Protein AF-A0A350G3H7-F1 (afdb_monomer_lite)

Radius of gyration: 17.61 Å; chains: 1; bounding box: 41×34×46 Å

pLDDT: mean 93.29, std 5.94, range [60.16, 98.81]

Foldseek 3Di:
DLVVLVCCVVPPLVVCLVVCVVVVNDDDSQVSNQQGDDPQSVVCVVVLQSLSCCLVQAFDCLLVVHWDQDPQQFIDSDPLCVVVDHGLDGCVVDPPVCSSPDPSSVVQVVCGRRNPRPSNRNDPPCSVVRVVVCVVPDDD

Structure (mmCIF, N/CA/C/O backbone):
data_AF-A0A350G3H7-F1
#
_entry.id   AF-A0A350G3H7-F1
#
loop_
_atom_site.group_PDB
_atom_site.id
_atom_site.type_symbol
_atom_site.label_atom_id
_atom_site.label_alt_id
_atom_site.label_comp_id
_atom_site.label_asym_id
_atom_site.label_entity_id
_atom_site.label_seq_id
_atom_site.pdbx_PDB_ins_code
_atom_site.Cartn_x
_atom_site.Cartn_y
_atom_site.Cartn_z
_atom_site.occupancy
_atom_site.B_iso_or_equiv
_atom_site.auth_seq_id
_atom_site.auth_comp_id
_atom_site.auth_asym_id
_atom_site.auth_atom_id
_atom_site.pdbx_PDB_model_num
ATOM 1 N N . SER A 1 1 ? 22.095 -7.580 -7.299 1.00 60.16 1 SER A N 1
ATOM 2 C CA . SER A 1 1 ? 23.166 -7.072 -8.192 1.00 60.16 1 SER A CA 1
ATOM 3 C C . SER A 1 1 ? 22.538 -6.196 -9.278 1.00 60.16 1 SER A C 1
ATOM 5 O O . SER A 1 1 ? 21.445 -6.563 -9.696 1.00 60.16 1 SER A O 1
ATOM 7 N N . PRO A 1 2 ? 23.154 -5.078 -9.731 1.00 63.34 2 PRO A N 1
ATOM 8 C CA . PRO A 1 2 ? 22.652 -4.274 -10.862 1.00 63.34 2 PRO A CA 1
ATOM 9 C C . PRO A 1 2 ? 22.346 -5.115 -12.101 1.00 63.34 2 PRO A C 1
ATOM 11 O O . PRO A 1 2 ? 21.322 -4.929 -12.749 1.00 63.34 2 PRO A O 1
ATOM 14 N N . TYR A 1 3 ? 23.212 -6.094 -12.350 1.00 75.88 3 TYR A N 1
ATOM 15 C CA . TYR A 1 3 ? 23.099 -7.018 -13.466 1.00 75.88 3 TYR A CA 1
ATOM 16 C C . TYR A 1 3 ? 21.805 -7.841 -13.422 1.00 75.88 3 TYR A C 1
ATOM 18 O O . TYR A 1 3 ? 21.166 -8.030 -14.444 1.00 75.88 3 TYR A O 1
ATOM 26 N N . ALA A 1 4 ? 21.362 -8.263 -12.232 1.00 84.50 4 ALA A N 1
ATOM 27 C CA . ALA A 1 4 ? 20.194 -9.133 -12.091 1.00 84.50 4 ALA A CA 1
ATOM 28 C C . ALA A 1 4 ? 18.873 -8.429 -12.450 1.00 84.50 4 ALA A C 1
ATOM 30 O O . ALA A 1 4 ? 18.056 -9.007 -13.157 1.00 84.50 4 ALA A O 1
ATOM 31 N N . CYS A 1 5 ? 18.668 -7.181 -12.005 1.00 86.75 5 CYS A N 1
ATOM 32 C CA . CYS A 1 5 ? 17.458 -6.421 -12.355 1.00 86.75 5 CYS A CA 1
ATOM 33 C C . CYS A 1 5 ? 17.429 -6.072 -13.850 1.00 86.75 5 CYS A C 1
ATOM 35 O O . CYS A 1 5 ? 16.386 -6.190 -14.483 1.00 86.75 5 CYS A O 1
ATOM 37 N N . SER A 1 6 ? 18.579 -5.693 -14.424 1.00 85.88 6 SER A N 1
ATOM 38 C CA . SER A 1 6 ? 18.681 -5.414 -15.862 1.00 85.88 6 SER A CA 1
ATOM 39 C C . SER A 1 6 ? 18.410 -6.662 -16.701 1.00 85.88 6 SER A C 1
ATOM 41 O O . SER A 1 6 ? 17.638 -6.596 -17.651 1.00 85.88 6 SER A O 1
ATOM 43 N N . LEU A 1 7 ? 19.003 -7.800 -16.328 1.00 91.38 7 LEU A N 1
ATOM 44 C CA . LEU A 1 7 ? 18.806 -9.077 -17.013 1.00 91.38 7 LEU A CA 1
ATOM 45 C C . LEU A 1 7 ? 17.337 -9.508 -16.962 1.00 91.38 7 LEU A C 1
ATOM 47 O O . LEU A 1 7 ? 16.770 -9.888 -17.980 1.00 91.38 7 LEU A O 1
ATOM 51 N N . PHE A 1 8 ? 16.697 -9.385 -15.795 1.00 94.31 8 PHE A N 1
ATOM 52 C CA . PHE A 1 8 ? 15.272 -9.670 -15.653 1.00 94.31 8 PHE A CA 1
ATOM 53 C C . PHE A 1 8 ? 14.427 -8.808 -16.600 1.00 94.31 8 PHE A C 1
ATOM 55 O O . PHE A 1 8 ? 13.613 -9.346 -17.349 1.00 94.31 8 PHE A O 1
ATOM 62 N N . ASN A 1 9 ? 14.648 -7.490 -16.609 1.00 94.25 9 ASN A N 1
ATOM 63 C CA . ASN A 1 9 ? 13.900 -6.564 -17.461 1.00 94.25 9 ASN A CA 1
ATOM 64 C C . ASN A 1 9 ? 14.110 -6.824 -18.961 1.00 94.25 9 ASN A C 1
ATOM 66 O O . ASN A 1 9 ? 13.207 -6.566 -19.750 1.00 94.25 9 ASN A O 1
ATOM 70 N N . GLN A 1 10 ? 15.285 -7.313 -19.359 1.00 93.81 10 GLN A N 1
ATOM 71 C CA . GLN A 1 10 ? 15.607 -7.592 -20.761 1.00 93.81 10 GLN A CA 1
ATOM 72 C C . GLN A 1 10 ? 15.088 -8.958 -21.222 1.00 93.81 10 GLN A C 1
ATOM 74 O O . GLN A 1 10 ? 14.573 -9.073 -22.330 1.00 93.81 10 GLN A O 1
ATOM 79 N N . GLU A 1 11 ? 15.210 -9.996 -20.392 1.00 95.88 11 GLU A N 1
ATOM 80 C CA . GLU A 1 11 ? 15.014 -11.380 -20.841 1.00 95.88 11 GLU A CA 1
ATOM 81 C C . GLU A 1 11 ? 13.745 -12.050 -20.314 1.00 95.88 11 GLU A C 1
ATOM 83 O O . GLU A 1 11 ? 13.249 -12.996 -20.938 1.00 95.88 11 GLU A O 1
ATOM 88 N N . ILE A 1 12 ? 13.249 -11.610 -19.155 1.00 96.62 12 ILE A N 1
ATOM 89 C CA . ILE A 1 12 ? 12.181 -12.288 -18.412 1.00 96.62 12 ILE A CA 1
ATOM 90 C C . ILE A 1 12 ? 10.891 -11.471 -18.440 1.00 96.62 12 ILE A C 1
ATOM 92 O O . ILE A 1 12 ? 9.855 -11.999 -18.842 1.00 96.62 12 ILE A O 1
ATOM 96 N N . ALA A 1 13 ? 10.954 -10.187 -18.079 1.00 96.94 13 ALA A N 1
ATOM 97 C CA . ALA A 1 13 ? 9.790 -9.305 -18.028 1.00 96.94 13 ALA A CA 1
ATOM 98 C C . ALA A 1 13 ? 8.991 -9.268 -19.348 1.00 96.94 13 ALA A C 1
ATOM 100 O O . ALA A 1 13 ? 7.773 -9.420 -19.281 1.00 96.94 13 ALA A O 1
ATOM 101 N N . PRO A 1 14 ? 9.609 -9.191 -20.550 1.00 97.69 14 PRO A N 1
ATOM 102 C CA . PRO A 1 14 ? 8.849 -9.180 -21.802 1.00 97.69 14 PRO A CA 1
ATOM 103 C C . PRO A 1 14 ? 8.076 -10.482 -22.052 1.00 97.69 14 PRO A C 1
ATOM 105 O O . PRO A 1 14 ? 6.943 -10.446 -22.521 1.00 97.69 14 PRO A O 1
ATOM 108 N N . LYS A 1 15 ? 8.655 -11.633 -21.681 1.00 97.88 15 LYS A N 1
ATOM 109 C CA . LYS A 1 15 ? 8.006 -12.949 -21.824 1.00 97.88 15 LYS A CA 1
ATOM 110 C C . LYS A 1 15 ? 6.841 -13.105 -20.848 1.00 97.88 15 LYS A C 1
ATOM 112 O O . LYS A 1 15 ? 5.809 -13.672 -21.203 1.00 97.88 15 LYS A O 1
ATOM 117 N N . ILE A 1 16 ? 7.007 -12.604 -19.618 1.00 97.81 16 ILE A N 1
ATOM 118 C CA . ILE A 1 16 ? 5.923 -12.544 -18.631 1.00 97.81 16 ILE A CA 1
ATOM 119 C C . ILE A 1 16 ? 4.808 -11.643 -19.156 1.00 97.81 16 ILE A C 1
ATOM 121 O O . ILE A 1 16 ? 3.664 -12.083 -19.172 1.00 97.81 16 ILE A O 1
ATOM 125 N N . ALA A 1 17 ? 5.138 -10.436 -19.624 1.00 97.75 17 ALA A N 1
ATOM 126 C CA . ALA A 1 17 ? 4.167 -9.483 -20.151 1.00 97.75 17 ALA A CA 1
ATOM 127 C C . ALA A 1 17 ? 3.351 -1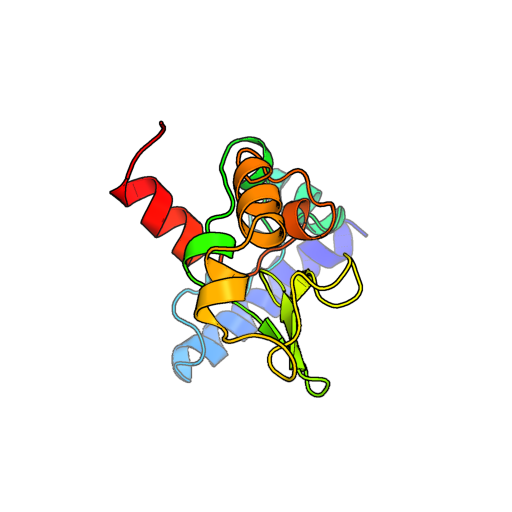0.089 -21.297 1.00 97.75 17 ALA A C 1
ATOM 129 O O . ALA A 1 17 ? 2.126 -10.124 -21.220 1.00 97.75 17 ALA A O 1
ATOM 130 N N . GLU A 1 18 ? 4.018 -10.645 -22.313 1.00 98.06 18 GLU A N 1
ATOM 131 C CA . GLU A 1 18 ? 3.368 -11.288 -23.458 1.00 98.06 18 GLU A CA 1
ATOM 132 C C . GLU A 1 18 ? 2.382 -12.374 -23.009 1.00 98.06 18 GLU A C 1
ATOM 134 O O . GLU A 1 18 ? 1.203 -12.354 -23.374 1.00 98.06 18 GLU A O 1
ATOM 139 N N . ARG A 1 19 ? 2.843 -13.319 -22.178 1.00 98.19 19 ARG A N 1
ATOM 140 C CA . ARG A 1 19 ? 2.014 -14.454 -21.769 1.00 98.19 19 ARG A CA 1
ATOM 141 C C . ARG A 1 19 ? 0.884 -14.040 -20.831 1.00 98.19 19 ARG A C 1
ATOM 143 O O . ARG A 1 19 ? -0.219 -14.565 -20.959 1.00 98.19 19 ARG A O 1
ATOM 150 N N . ALA A 1 20 ? 1.149 -13.141 -19.889 1.00 97.75 20 ALA A N 1
ATOM 151 C CA . ALA A 1 20 ? 0.168 -12.695 -18.911 1.00 97.75 20 ALA A CA 1
ATOM 152 C C . ALA A 1 20 ? -0.920 -11.827 -19.555 1.00 97.75 20 ALA A C 1
ATOM 154 O O . ALA A 1 20 ? -2.092 -12.033 -19.249 1.00 97.75 20 ALA A O 1
ATOM 155 N N . LEU A 1 21 ? -0.568 -10.944 -20.497 1.00 97.62 21 LEU A N 1
ATOM 156 C CA . LEU A 1 21 ? -1.541 -10.173 -21.279 1.00 97.62 21 LEU A CA 1
ATOM 157 C C . LEU A 1 21 ? -2.413 -11.089 -22.141 1.00 97.62 21 LEU A C 1
ATOM 159 O O . LEU A 1 21 ? -3.635 -10.968 -22.119 1.00 97.62 21 LEU A O 1
ATOM 163 N N . ALA A 1 22 ? -1.812 -12.062 -22.835 1.00 97.94 22 ALA A N 1
ATOM 164 C CA . ALA A 1 22 ? -2.559 -13.028 -23.644 1.00 97.94 22 ALA A CA 1
ATOM 165 C C . ALA A 1 22 ? -3.551 -13.872 -22.820 1.00 97.94 22 ALA A C 1
ATOM 167 O O . ALA A 1 22 ? -4.554 -14.345 -23.351 1.00 97.94 22 ALA A O 1
ATOM 168 N N . LEU A 1 23 ? -3.270 -14.070 -21.529 1.00 97.88 23 LEU A N 1
ATOM 169 C CA . LEU A 1 23 ? -4.133 -14.785 -20.587 1.00 97.88 23 LEU A CA 1
ATOM 170 C C . LEU A 1 23 ? -5.068 -13.861 -19.784 1.00 97.88 23 LEU A C 1
ATOM 172 O O . LEU A 1 23 ? -5.856 -14.368 -18.989 1.00 97.88 23 LEU A O 1
ATOM 176 N N . GLY A 1 24 ? -4.982 -12.537 -19.950 1.00 96.62 24 GLY A N 1
ATOM 177 C CA . GLY A 1 24 ? -5.759 -11.567 -19.169 1.00 96.62 24 GLY A CA 1
ATOM 178 C C . GLY A 1 24 ? -5.415 -11.541 -17.673 1.00 96.62 24 GLY A C 1
ATOM 179 O O . GLY A 1 24 ? -6.277 -11.238 -16.854 1.00 96.62 24 GLY A O 1
ATOM 180 N N . LEU A 1 25 ? -4.182 -11.900 -17.302 1.00 96.12 25 LEU A N 1
ATOM 181 C CA . LEU A 1 25 ? -3.716 -11.942 -15.907 1.00 96.12 25 LEU A CA 1
ATOM 182 C C . LEU A 1 25 ? -3.202 -10.591 -15.394 1.00 96.12 25 LEU A C 1
ATOM 184 O O . LEU A 1 25 ? -3.120 -10.398 -14.184 1.00 96.12 25 LEU A O 1
ATOM 188 N N . ILE A 1 26 ? -2.837 -9.686 -16.300 1.00 94.19 26 ILE A N 1
ATOM 189 C CA . ILE A 1 26 ? -2.367 -8.329 -16.001 1.00 94.19 26 ILE A CA 1
ATOM 190 C C . ILE A 1 26 ? -3.066 -7.329 -16.918 1.00 94.19 26 ILE A C 1
ATOM 192 O O . ILE A 1 26 ? -3.576 -7.709 -17.975 1.00 94.19 26 ILE A O 1
ATOM 196 N N . VAL A 1 27 ? -3.099 -6.063 -16.504 1.00 89.19 27 VAL A N 1
ATOM 197 C CA . VAL A 1 27 ? -3.786 -4.993 -17.247 1.00 89.19 27 VAL A CA 1
ATOM 198 C C . VAL A 1 27 ? -2.799 -4.222 -18.119 1.00 89.19 27 VAL A C 1
ATOM 200 O O . VAL A 1 27 ? -3.155 -3.791 -19.215 1.00 89.19 27 VAL A O 1
ATOM 203 N N . SER A 1 28 ? -1.560 -4.077 -17.651 1.00 91.44 28 SER A N 1
ATOM 204 C CA . SER A 1 28 ? -0.488 -3.367 -18.343 1.00 91.44 28 SER A CA 1
ATOM 205 C C . SER A 1 28 ? 0.754 -4.245 -18.437 1.00 91.44 28 SER A C 1
ATOM 207 O O . SER A 1 28 ? 1.018 -5.055 -17.552 1.00 91.44 28 SER A O 1
ATOM 209 N N . ASP A 1 29 ? 1.563 -4.070 -19.484 1.00 93.94 29 ASP A N 1
ATOM 210 C CA . ASP A 1 29 ? 2.867 -4.731 -19.556 1.00 93.94 29 ASP A CA 1
ATOM 211 C C . ASP A 1 29 ? 3.805 -4.264 -18.431 1.00 93.94 29 ASP A C 1
ATOM 213 O O . ASP A 1 29 ? 4.680 -5.025 -18.026 1.00 93.94 29 ASP A O 1
ATOM 217 N N . GLU A 1 30 ? 3.599 -3.059 -17.889 1.00 90.19 30 GLU A N 1
ATOM 218 C CA . GLU A 1 30 ? 4.315 -2.513 -16.730 1.00 90.19 30 GLU A CA 1
ATOM 219 C C . GLU A 1 30 ? 4.229 -3.413 -15.489 1.00 90.19 30 GLU A C 1
ATOM 221 O O . GLU A 1 30 ? 5.209 -3.500 -14.746 1.00 90.19 30 GLU A O 1
ATOM 226 N N . ASP A 1 31 ? 3.136 -4.166 -15.320 1.00 90.31 31 ASP A N 1
ATOM 227 C CA . ASP A 1 31 ? 2.940 -5.110 -14.208 1.00 90.31 31 ASP A CA 1
ATOM 228 C C . ASP A 1 31 ? 4.000 -6.232 -14.208 1.00 90.31 31 ASP A C 1
ATOM 230 O O . ASP A 1 31 ? 4.298 -6.836 -13.176 1.00 90.31 31 ASP A O 1
ATOM 234 N N . ALA A 1 32 ? 4.620 -6.502 -15.363 1.00 95.06 32 ALA A N 1
ATOM 235 C CA . ALA A 1 32 ? 5.708 -7.466 -15.499 1.00 95.06 32 ALA A CA 1
ATOM 236 C C . ALA A 1 32 ? 7.101 -6.883 -15.183 1.00 95.06 32 ALA A C 1
ATOM 238 O O . ALA A 1 32 ? 8.083 -7.630 -15.186 1.00 95.06 32 ALA A O 1
ATOM 239 N N . PHE A 1 33 ? 7.217 -5.576 -14.911 1.00 94.06 33 PHE A N 1
ATOM 240 C CA . PHE A 1 33 ? 8.478 -4.865 -14.656 1.00 94.06 33 PHE A CA 1
ATOM 241 C C . PHE A 1 33 ? 8.545 -4.348 -13.206 1.00 94.06 33 PHE A C 1
ATOM 243 O O . PHE A 1 33 ? 8.560 -3.137 -12.975 1.00 94.06 33 PHE A O 1
ATOM 250 N N . PRO A 1 34 ? 8.683 -5.234 -12.201 1.00 90.00 34 PRO A N 1
ATOM 251 C CA . PRO A 1 34 ? 8.658 -4.855 -10.784 1.00 90.00 34 PRO A CA 1
ATOM 252 C C . PRO A 1 34 ? 9.818 -3.936 -10.369 1.00 90.00 34 PRO A C 1
ATOM 254 O O . PRO A 1 34 ? 9.776 -3.307 -9.317 1.00 90.00 34 PRO A O 1
ATOM 257 N N . PHE A 1 35 ? 10.879 -3.836 -11.175 1.00 91.75 35 PHE A N 1
ATOM 258 C CA . PHE A 1 35 ? 12.018 -2.946 -10.924 1.00 91.75 35 PHE A CA 1
ATOM 259 C C . PHE A 1 35 ? 11.895 -1.587 -11.635 1.00 91.75 35 PHE A C 1
ATOM 261 O O . PHE A 1 35 ? 12.844 -0.805 -11.602 1.00 91.75 35 PHE A O 1
ATOM 268 N N . GLY A 1 36 ? 10.765 -1.320 -12.298 1.00 90.38 36 GLY A N 1
ATOM 269 C CA . GLY A 1 36 ? 10.605 -0.232 -13.261 1.00 90.38 36 GLY A CA 1
ATOM 270 C C . GLY A 1 36 ? 11.511 -0.393 -14.484 1.00 90.38 36 GLY A C 1
ATOM 271 O O . GLY A 1 36 ? 12.143 -1.435 -14.672 1.00 90.38 36 GLY A O 1
ATOM 272 N N . ARG A 1 37 ? 11.564 0.626 -15.347 1.00 90.31 37 ARG A N 1
ATOM 273 C CA . ARG A 1 37 ? 12.244 0.551 -16.657 1.00 90.31 37 ARG A CA 1
ATOM 274 C C . ARG A 1 37 ? 13.434 1.492 -16.769 1.00 90.31 37 ARG A C 1
ATOM 276 O O . ARG A 1 37 ? 14.418 1.164 -17.428 1.00 90.31 37 ARG A O 1
ATOM 283 N N . SER A 1 38 ? 13.365 2.647 -16.120 1.00 91.50 38 SER A N 1
ATOM 284 C CA . SER A 1 38 ? 14.453 3.620 -16.097 1.00 91.50 38 SER A CA 1
ATOM 285 C C . SER A 1 38 ? 15.572 3.198 -15.145 1.00 91.50 38 SER A C 1
ATOM 287 O O . SER A 1 38 ? 15.364 2.485 -14.162 1.00 91.50 38 SER A O 1
ATOM 289 N N . GLU A 1 39 ? 16.780 3.709 -15.380 1.00 91.00 39 GLU A N 1
ATOM 290 C CA . GLU A 1 39 ? 17.920 3.451 -14.498 1.00 91.00 39 GLU A CA 1
ATOM 291 C C . GLU A 1 39 ? 17.641 3.905 -13.051 1.00 91.00 39 GLU A C 1
ATOM 293 O O . GLU A 1 39 ? 18.018 3.234 -12.089 1.00 91.00 39 GLU A O 1
ATOM 298 N N . SER A 1 40 ? 16.933 5.028 -12.883 1.00 92.00 40 SER A N 1
ATOM 299 C CA . SER A 1 40 ? 16.496 5.529 -11.577 1.00 92.00 40 SER A CA 1
ATOM 300 C C . SER A 1 40 ? 15.552 4.577 -10.858 1.00 92.00 40 SER A C 1
ATOM 302 O O . SER A 1 40 ? 15.727 4.347 -9.661 1.00 92.00 40 SER A O 1
ATOM 304 N N . GLU A 1 41 ? 14.584 4.005 -11.568 1.00 92.00 41 GLU A N 1
ATOM 305 C CA . GLU A 1 41 ? 13.634 3.059 -10.987 1.00 92.00 41 GLU A CA 1
ATOM 306 C C . GLU A 1 41 ? 14.328 1.753 -10.625 1.00 92.00 41 GLU A C 1
ATOM 308 O O . GLU A 1 41 ? 14.168 1.275 -9.507 1.00 92.00 41 GLU A O 1
ATOM 313 N N . ILE A 1 42 ? 15.217 1.255 -11.490 1.00 91.81 42 ILE A N 1
ATOM 314 C CA . ILE A 1 42 ? 16.015 0.059 -11.209 1.00 91.81 42 ILE A CA 1
ATOM 315 C C . ILE A 1 42 ? 16.869 0.266 -9.950 1.00 91.81 42 ILE A C 1
ATOM 317 O O . ILE A 1 42 ? 16.988 -0.640 -9.119 1.00 91.81 42 ILE A O 1
ATOM 321 N N . ARG A 1 43 ? 17.445 1.461 -9.747 1.00 91.75 43 ARG A N 1
ATOM 322 C CA . ARG A 1 43 ? 18.162 1.793 -8.501 1.00 91.75 43 ARG A CA 1
ATOM 323 C C . ARG A 1 43 ? 17.242 1.751 -7.275 1.00 91.75 43 ARG A C 1
ATOM 325 O O . ARG A 1 43 ? 17.667 1.252 -6.233 1.00 91.75 43 ARG A O 1
ATOM 332 N N . LEU A 1 44 ? 16.005 2.235 -7.387 1.00 91.06 44 LEU A N 1
ATOM 333 C CA . LEU A 1 44 ? 15.011 2.200 -6.307 1.00 91.06 44 LEU A CA 1
ATOM 334 C C . LEU A 1 44 ? 14.520 0.774 -6.021 1.00 91.06 44 LEU A C 1
ATOM 336 O O . LEU A 1 44 ? 14.544 0.350 -4.864 1.00 91.06 44 LEU A O 1
ATOM 340 N N . GLY A 1 45 ? 14.174 0.003 -7.053 1.00 89.50 45 GLY A N 1
ATOM 341 C CA . GLY A 1 45 ? 13.786 -1.403 -6.942 1.00 89.50 45 GLY A CA 1
ATOM 342 C C . GLY A 1 45 ? 14.872 -2.239 -6.264 1.00 89.50 45 GLY A C 1
ATOM 343 O O . GLY A 1 45 ? 14.598 -2.986 -5.328 1.00 89.50 45 GLY A O 1
ATOM 344 N N . ARG A 1 46 ? 16.148 -2.015 -6.608 1.00 88.12 46 ARG A N 1
ATOM 345 C CA . ARG A 1 46 ? 17.292 -2.645 -5.920 1.00 88.12 46 ARG A CA 1
ATOM 346 C C . ARG A 1 46 ? 17.399 -2.314 -4.434 1.00 88.12 46 ARG A C 1
ATOM 348 O O . ARG A 1 46 ? 17.946 -3.114 -3.680 1.00 88.12 46 ARG A O 1
ATOM 355 N N . ALA A 1 47 ? 16.932 -1.140 -4.024 1.00 89.12 47 ALA A N 1
ATOM 356 C CA . ALA A 1 47 ? 16.883 -0.731 -2.624 1.00 89.12 47 ALA A CA 1
ATOM 357 C C . ALA A 1 47 ? 15.613 -1.234 -1.903 1.00 89.12 47 ALA A C 1
ATOM 359 O O . ALA A 1 47 ? 15.380 -0.871 -0.747 1.00 89.12 47 ALA A O 1
ATOM 360 N N . GLY A 1 48 ? 14.778 -2.041 -2.572 1.00 87.25 48 GLY A N 1
ATOM 361 C CA . GLY A 1 48 ? 13.485 -2.497 -2.065 1.00 87.25 48 GLY A CA 1
ATOM 362 C C . GLY A 1 48 ? 12.447 -1.377 -1.980 1.00 87.25 48 GLY A C 1
ATOM 363 O O . GLY A 1 48 ? 11.554 -1.435 -1.139 1.00 87.25 48 GLY A O 1
ATOM 364 N N . LYS A 1 49 ? 12.595 -0.318 -2.786 1.00 89.75 49 LYS A N 1
ATOM 365 C CA . LYS A 1 49 ? 11.636 0.789 -2.902 1.00 89.75 49 LYS A CA 1
ATOM 366 C C . LYS A 1 49 ? 10.780 0.599 -4.156 1.00 89.75 49 LYS A C 1
ATOM 368 O O . LYS A 1 49 ? 10.891 1.370 -5.105 1.00 89.75 49 LYS A O 1
ATOM 373 N N . TYR A 1 50 ? 9.931 -0.424 -4.146 1.00 89.31 50 TYR A N 1
ATOM 374 C CA . TYR A 1 50 ? 9.093 -0.800 -5.293 1.00 89.31 50 TYR A CA 1
ATOM 375 C C . TYR A 1 50 ? 7.957 0.192 -5.593 1.00 89.31 50 TYR A C 1
ATOM 377 O O . TYR A 1 50 ? 7.461 0.242 -6.706 1.00 89.31 50 TYR A O 1
ATOM 385 N N . ALA A 1 51 ? 7.653 1.104 -4.664 1.00 91.12 51 ALA A N 1
ATOM 386 C CA . ALA A 1 51 ? 6.847 2.300 -4.932 1.00 91.12 51 ALA A CA 1
ATOM 387 C C . ALA A 1 51 ? 7.522 3.334 -5.855 1.00 91.12 51 ALA A C 1
ATOM 389 O O . ALA A 1 51 ? 6.959 4.403 -6.082 1.00 91.12 51 ALA A O 1
ATOM 390 N N . LEU A 1 52 ? 8.772 3.099 -6.273 1.00 91.75 52 LEU A N 1
ATOM 391 C CA . LEU A 1 52 ? 9.548 3.966 -7.167 1.00 91.75 52 LEU A CA 1
ATOM 392 C C . LEU A 1 52 ? 9.571 5.446 -6.725 1.00 91.75 52 LEU A C 1
ATOM 394 O O . LEU A 1 52 ? 9.552 6.368 -7.533 1.00 91.75 52 LEU A O 1
ATOM 398 N N . GLY A 1 53 ? 9.629 5.679 -5.407 1.00 90.25 53 GLY A N 1
ATOM 399 C CA . GLY A 1 53 ? 9.689 7.020 -4.810 1.00 90.25 53 GLY A CA 1
ATOM 400 C C . GLY A 1 53 ? 8.336 7.728 -4.671 1.00 90.25 53 GLY A C 1
ATOM 401 O O . GLY A 1 53 ? 8.295 8.865 -4.206 1.00 90.25 53 GLY A O 1
ATOM 402 N N . TYR A 1 54 ? 7.220 7.073 -5.013 1.00 92.12 54 TYR A N 1
ATOM 403 C CA . TYR A 1 54 ? 5.872 7.645 -4.908 1.00 92.12 54 TYR A CA 1
ATOM 404 C C . TYR A 1 54 ? 5.599 8.238 -3.515 1.00 92.12 54 TYR A C 1
ATOM 406 O O . TYR A 1 54 ? 5.218 9.404 -3.387 1.00 92.12 54 TYR A O 1
ATOM 414 N N . TYR A 1 55 ? 5.891 7.465 -2.470 1.00 92.31 55 TYR A N 1
ATOM 415 C CA . TYR A 1 55 ? 5.638 7.835 -1.078 1.00 92.31 55 TYR A CA 1
ATOM 416 C C . TYR A 1 55 ? 6.639 8.832 -0.472 1.00 92.31 55 TYR A C 1
ATOM 418 O O . TYR A 1 55 ? 6.465 9.233 0.676 1.00 92.31 55 TYR A O 1
ATOM 426 N N . ASP A 1 56 ? 7.661 9.272 -1.215 1.00 90.06 56 ASP A N 1
ATOM 427 C CA . ASP A 1 56 ? 8.564 10.333 -0.744 1.00 90.06 56 ASP A CA 1
ATOM 428 C C . ASP A 1 56 ? 7.869 11.710 -0.769 1.00 90.06 56 ASP A C 1
ATOM 430 O O . ASP A 1 56 ? 8.280 12.629 -0.062 1.00 90.06 56 ASP A O 1
ATOM 434 N N . LYS A 1 57 ? 6.812 11.862 -1.581 1.00 88.50 57 LYS A N 1
ATOM 435 C CA . LYS A 1 57 ? 6.091 13.134 -1.774 1.00 88.50 57 LYS A CA 1
ATOM 436 C C . LYS A 1 57 ? 4.572 13.022 -1.674 1.00 88.50 57 LYS A C 1
ATOM 438 O O . LYS A 1 57 ? 3.903 14.050 -1.673 1.00 88.50 57 LYS A O 1
ATOM 443 N N . ARG A 1 58 ? 4.023 11.806 -1.642 1.00 92.44 58 ARG A N 1
ATOM 444 C CA . ARG A 1 58 ? 2.578 11.559 -1.713 1.00 92.44 58 ARG A CA 1
ATOM 445 C C . ARG A 1 58 ? 2.106 10.672 -0.568 1.00 92.44 58 ARG A C 1
ATOM 447 O O . ARG A 1 58 ? 2.891 9.862 -0.059 1.00 92.44 58 ARG A O 1
ATOM 454 N N . PRO A 1 59 ? 0.839 10.809 -0.155 1.00 93.00 59 PRO A N 1
ATOM 455 C CA . PRO A 1 59 ? 0.303 10.016 0.928 1.00 93.00 59 PRO A CA 1
ATOM 456 C C . PRO A 1 59 ? -0.011 8.572 0.524 1.00 93.00 59 PRO A C 1
ATOM 458 O O . PRO A 1 59 ? -0.130 8.240 -0.655 1.00 93.00 59 PRO A O 1
ATOM 461 N N . CYS A 1 60 ? -0.178 7.717 1.534 1.00 94.56 60 CYS A N 1
ATOM 462 C CA . CYS A 1 60 ? -0.823 6.414 1.377 1.00 94.56 60 CYS A CA 1
ATOM 463 C C . CYS A 1 60 ? -2.260 6.483 1.905 1.00 94.56 60 CYS A C 1
ATOM 465 O O . CYS A 1 60 ? -2.473 6.680 3.097 1.00 94.56 60 CYS A O 1
ATOM 467 N N . TYR A 1 61 ? -3.238 6.270 1.034 1.00 95.12 61 TYR A N 1
ATOM 468 C CA . TYR A 1 61 ? -4.671 6.287 1.313 1.00 95.12 61 TYR A CA 1
ATOM 469 C C . TYR A 1 61 ? -5.232 4.948 1.800 1.00 95.12 61 TYR A C 1
ATOM 471 O O . TYR A 1 61 ? -6.410 4.886 2.154 1.00 95.12 61 TYR A O 1
ATOM 479 N N . ALA A 1 62 ? -4.422 3.884 1.873 1.00 95.31 62 ALA A N 1
ATOM 480 C CA . ALA A 1 62 ? -4.882 2.575 2.344 1.00 95.31 62 ALA A CA 1
ATOM 481 C C . ALA A 1 62 ? -5.627 2.643 3.698 1.00 95.31 62 ALA A C 1
ATOM 483 O O . ALA A 1 62 ? -6.686 2.031 3.801 1.00 95.31 62 ALA A O 1
ATOM 484 N N . PRO A 1 63 ? -5.219 3.464 4.692 1.00 95.88 63 PRO A N 1
ATOM 485 C CA . PRO A 1 63 ? -5.975 3.609 5.944 1.00 95.88 63 PRO A CA 1
ATOM 486 C C . PRO A 1 63 ? -7.387 4.224 5.827 1.00 95.88 63 PRO A C 1
ATOM 488 O O . PRO A 1 63 ? -8.092 4.343 6.832 1.00 95.88 63 PRO A O 1
ATOM 491 N N . TRP A 1 64 ? -7.815 4.671 4.650 1.00 95.94 64 TRP A N 1
ATOM 492 C CA . TRP A 1 64 ? -9.176 5.162 4.404 1.00 95.94 64 TRP A CA 1
ATOM 493 C C . TRP A 1 64 ? -9.996 4.234 3.514 1.00 95.94 64 TRP A C 1
ATOM 495 O O . TRP A 1 64 ? -11.218 4.325 3.525 1.00 95.94 64 TRP A O 1
ATOM 505 N N . THR A 1 65 ? -9.349 3.339 2.772 1.00 95.38 65 THR A N 1
ATOM 506 C CA . THR A 1 65 ? -10.008 2.491 1.769 1.00 95.38 65 THR A CA 1
ATOM 507 C C . THR A 1 65 ? -9.899 1.002 2.073 1.00 95.38 65 THR A C 1
ATOM 509 O O . THR A 1 65 ? -10.667 0.216 1.530 1.00 95.38 65 THR A O 1
ATOM 512 N N . HIS A 1 66 ? -8.983 0.608 2.959 1.00 95.56 66 HIS A N 1
ATOM 513 C CA . HIS A 1 66 ? -8.698 -0.780 3.295 1.00 95.56 66 HIS A CA 1
ATOM 514 C C . HIS A 1 66 ? -8.537 -0.966 4.808 1.00 95.56 66 HIS A C 1
ATOM 516 O O . HIS A 1 66 ? -8.191 -0.047 5.556 1.00 95.56 66 HIS A O 1
ATOM 522 N N . SER A 1 67 ? -8.783 -2.195 5.255 1.00 97.50 67 SER A N 1
ATOM 523 C CA . SER A 1 67 ? -8.460 -2.672 6.596 1.00 97.50 67 SER A CA 1
ATOM 524 C C . SER A 1 67 ? -8.137 -4.156 6.523 1.00 97.50 67 SER A C 1
ATOM 526 O O . SER A 1 67 ? -8.731 -4.880 5.724 1.00 97.50 67 SER A O 1
ATOM 528 N N . LEU A 1 68 ? -7.210 -4.615 7.357 1.00 98.00 68 LEU A N 1
ATOM 529 C CA . LEU A 1 68 ? -6.967 -6.039 7.550 1.00 98.00 68 LEU A CA 1
ATOM 530 C C . LEU A 1 68 ? -7.536 -6.452 8.905 1.00 98.00 68 LEU A C 1
ATOM 532 O O . LEU A 1 68 ? -7.193 -5.851 9.921 1.00 98.00 68 LEU A O 1
ATOM 536 N N . ILE A 1 69 ? -8.318 -7.527 8.912 1.00 98.50 69 ILE A N 1
ATOM 537 C CA . ILE A 1 69 ? -8.713 -8.251 10.120 1.00 98.50 69 ILE A CA 1
ATOM 538 C C . ILE A 1 69 ? -8.024 -9.615 10.063 1.00 98.50 69 ILE A C 1
ATOM 540 O O . ILE A 1 69 ? -8.235 -10.367 9.112 1.00 98.50 69 ILE A O 1
ATOM 544 N N . ASP A 1 70 ? -7.156 -9.915 11.028 1.00 98.31 70 ASP A N 1
ATOM 545 C CA . ASP A 1 70 ? -6.465 -11.208 11.078 1.00 98.31 70 ASP A CA 1
ATOM 546 C C . ASP A 1 70 ? -7.341 -12.320 11.692 1.00 98.31 70 ASP A C 1
ATOM 548 O O . ASP A 1 70 ? -8.444 -12.086 12.191 1.00 98.31 70 ASP A O 1
ATOM 552 N N . PHE A 1 71 ? -6.838 -13.557 11.689 1.00 97.44 71 PHE A N 1
ATOM 553 C CA . PHE A 1 71 ? -7.552 -14.726 12.223 1.00 97.44 71 PHE A CA 1
ATOM 554 C C . PHE A 1 71 ? -7.798 -14.677 13.747 1.00 97.44 71 PHE A C 1
ATOM 556 O O . PHE A 1 71 ? -8.637 -15.415 14.267 1.00 97.44 71 PHE A O 1
ATOM 563 N N . ASN A 1 72 ? -7.099 -13.804 14.477 1.00 98.19 72 ASN A N 1
ATOM 564 C CA . ASN A 1 72 ? -7.320 -13.5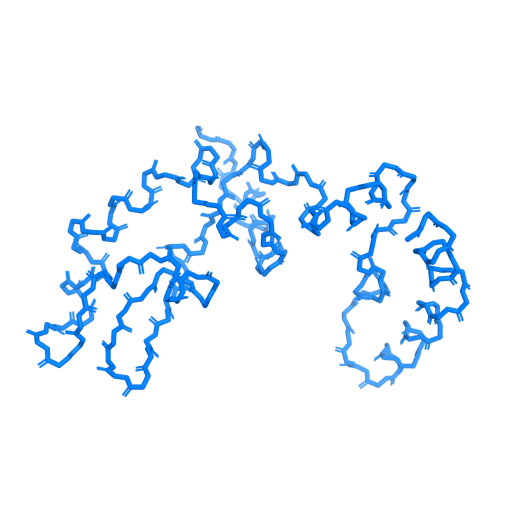50 15.901 1.00 98.19 72 ASN A CA 1
ATOM 565 C C . ASN A 1 72 ? -8.327 -12.413 16.146 1.00 98.19 72 ASN A C 1
ATOM 567 O O . ASN A 1 72 ? -8.622 -12.093 17.301 1.00 98.19 72 ASN A O 1
ATOM 571 N N . GLY A 1 73 ? -8.858 -11.806 15.083 1.00 98.56 73 GLY A N 1
ATOM 572 C CA . GLY A 1 73 ? -9.748 -10.653 15.143 1.00 98.56 73 GLY A CA 1
ATOM 573 C C . GLY A 1 73 ? -9.024 -9.317 15.325 1.00 98.56 73 GLY A C 1
ATOM 574 O O . GLY A 1 73 ? -9.692 -8.307 15.535 1.00 98.56 73 GLY A O 1
ATOM 575 N N . ASN A 1 74 ? -7.689 -9.271 15.262 1.00 98.81 74 ASN A N 1
ATOM 576 C CA . ASN A 1 74 ? -6.944 -8.017 15.366 1.00 98.81 74 ASN A CA 1
ATOM 577 C C . ASN A 1 74 ? -7.105 -7.194 14.089 1.00 98.81 74 ASN A C 1
ATOM 579 O O . ASN A 1 74 ? -7.015 -7.728 12.982 1.00 98.81 74 ASN A O 1
ATOM 583 N N . VAL A 1 75 ? -7.284 -5.884 14.249 1.00 98.69 75 VAL A N 1
ATOM 584 C CA . VAL A 1 75 ? -7.492 -4.951 13.138 1.00 98.69 75 VAL A CA 1
ATOM 585 C C . VAL A 1 75 ? -6.236 -4.126 12.874 1.00 98.69 75 VAL A C 1
ATOM 587 O O . VAL A 1 75 ? -5.631 -3.578 13.797 1.00 98.69 75 VAL A O 1
ATOM 590 N N . TYR A 1 76 ? -5.879 -3.984 11.600 1.00 98.31 76 TYR A N 1
ATOM 591 C CA . TYR A 1 76 ? -4.745 -3.206 11.106 1.00 98.31 76 TYR A CA 1
ATOM 592 C C . TYR A 1 76 ? -5.161 -2.323 9.923 1.00 98.31 76 TYR A C 1
ATOM 594 O O . TYR A 1 76 ? -6.120 -2.631 9.218 1.00 98.31 76 TYR A O 1
ATOM 602 N N . VAL A 1 77 ? -4.412 -1.247 9.647 1.00 96.31 77 VAL A N 1
ATOM 603 C CA . VAL A 1 77 ? -4.748 -0.340 8.529 1.00 96.31 77 VAL A CA 1
ATOM 604 C C . VAL A 1 77 ? -4.529 -0.948 7.142 1.00 96.31 77 VAL A C 1
ATOM 606 O O . VAL A 1 77 ? -5.050 -0.440 6.158 1.00 96.31 77 VAL A O 1
ATOM 609 N N . CYS A 1 78 ? -3.696 -1.981 7.048 1.00 95.31 78 CYS A N 1
ATOM 610 C CA . CYS A 1 78 ? -3.278 -2.613 5.800 1.00 95.31 78 CYS A CA 1
ATOM 611 C C . CYS A 1 78 ? -2.607 -3.958 6.118 1.00 95.31 78 CYS A C 1
ATOM 613 O O . CYS A 1 78 ? -2.021 -4.111 7.199 1.00 95.31 78 CYS A O 1
ATOM 615 N N . CYS A 1 79 ? -2.628 -4.903 5.172 1.00 93.25 79 CYS A N 1
ATOM 616 C CA . CYS A 1 79 ? -1.914 -6.182 5.264 1.00 93.25 79 CYS A CA 1
ATOM 617 C C . CYS A 1 79 ? -0.440 -5.998 5.654 1.00 93.25 79 CYS A C 1
ATOM 619 O O . CYS A 1 79 ? 0.061 -6.682 6.543 1.00 93.25 79 CYS A O 1
ATOM 621 N N . MET A 1 80 ? 0.212 -4.982 5.089 1.00 94.00 80 MET A N 1
ATOM 622 C CA . MET A 1 80 ? 1.623 -4.677 5.318 1.00 94.00 80 MET A CA 1
ATOM 623 C C . MET A 1 80 ? 1.945 -4.216 6.741 1.00 94.00 80 MET A C 1
ATOM 625 O O . MET A 1 80 ? 3.114 -4.187 7.126 1.00 94.00 80 MET A O 1
ATOM 629 N N . THR A 1 81 ? 0.935 -3.850 7.533 1.00 95.19 81 THR A N 1
ATOM 630 C CA . THR A 1 81 ? 1.106 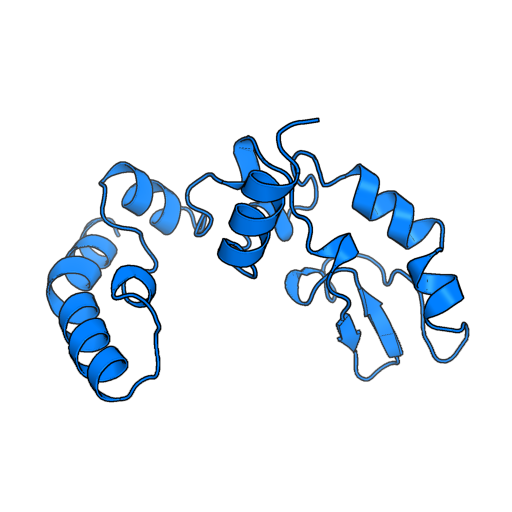-3.412 8.928 1.00 95.19 81 THR A CA 1
ATOM 631 C C . THR A 1 81 ? 0.852 -4.510 9.960 1.00 95.19 81 THR A C 1
ATOM 633 O O . THR A 1 81 ? 1.188 -4.311 11.129 1.00 95.19 81 THR A O 1
ATOM 636 N N . ARG A 1 82 ? 0.335 -5.678 9.547 1.00 96.19 82 ARG A N 1
ATOM 637 C CA . ARG A 1 82 ? 0.136 -6.829 10.437 1.00 96.19 82 ARG A CA 1
ATOM 638 C C . ARG A 1 82 ? 1.438 -7.183 11.145 1.00 96.19 82 ARG A C 1
ATOM 640 O O . ARG A 1 82 ? 2.469 -7.316 10.493 1.00 96.19 82 ARG A O 1
ATOM 647 N N . GLU A 1 83 ? 1.382 -7.303 12.471 1.00 95.00 83 GLU A N 1
ATOM 648 C CA . GLU A 1 83 ? 2.525 -7.656 13.335 1.00 95.00 83 GLU A CA 1
ATOM 649 C C . GLU A 1 83 ? 3.745 -6.706 13.235 1.00 95.00 83 GLU A C 1
ATOM 651 O O . GLU A 1 83 ? 4.757 -6.918 13.897 1.00 95.00 83 GLU A O 1
ATOM 656 N N . ARG A 1 84 ? 3.653 -5.614 12.462 1.00 94.94 84 ARG A N 1
ATOM 657 C CA . ARG A 1 84 ? 4.678 -4.557 12.361 1.00 94.94 84 ARG A CA 1
ATOM 658 C C . ARG A 1 84 ? 4.331 -3.312 13.170 1.00 94.94 84 ARG A C 1
ATOM 660 O O . ARG A 1 84 ? 5.188 -2.457 13.381 1.00 94.94 84 ARG A O 1
ATOM 667 N N . ILE A 1 85 ? 3.077 -3.203 13.594 1.00 95.38 85 ILE A N 1
ATOM 668 C CA . ILE A 1 85 ? 2.576 -2.232 14.567 1.00 95.38 85 ILE A CA 1
ATOM 669 C C . ILE A 1 85 ? 1.664 -2.963 15.565 1.00 95.38 85 ILE A C 1
ATOM 671 O O . ILE A 1 85 ? 1.191 -4.061 15.257 1.00 95.38 85 ILE A O 1
ATOM 675 N N . PRO A 1 86 ? 1.372 -2.376 16.737 1.00 97.06 86 PRO A N 1
ATOM 676 C CA . PRO A 1 86 ? 0.307 -2.880 17.598 1.00 97.06 86 PRO A CA 1
ATOM 677 C C . PRO A 1 86 ? -1.046 -2.912 16.859 1.00 97.06 86 PRO A C 1
ATOM 679 O O . PRO A 1 86 ? -1.308 -2.001 16.066 1.00 97.06 86 PRO A O 1
ATOM 682 N N . PRO A 1 87 ? -1.914 -3.911 17.118 1.00 98.19 87 PRO A N 1
ATOM 683 C CA . PRO A 1 87 ? -3.294 -3.896 16.645 1.00 98.19 87 PRO A CA 1
ATOM 684 C C . PRO A 1 87 ? -3.992 -2.579 16.982 1.00 98.19 87 PRO A C 1
ATOM 686 O O . PRO A 1 87 ? -3.812 -2.023 18.065 1.00 98.19 87 PRO A O 1
ATOM 689 N N . LEU A 1 88 ? -4.828 -2.100 16.068 1.00 98.44 88 LEU A N 1
ATOM 690 C CA . LEU A 1 88 ? -5.606 -0.871 16.252 1.00 98.44 88 LEU A CA 1
ATOM 691 C C . LEU A 1 88 ? -6.894 -1.112 17.045 1.00 98.44 88 LEU A C 1
ATOM 693 O O . LEU A 1 88 ? -7.547 -0.162 17.466 1.00 98.44 88 LEU A O 1
ATOM 697 N N . GLY A 1 89 ? -7.240 -2.383 17.232 1.00 98.56 89 GLY A N 1
ATOM 698 C CA . GLY A 1 89 ? -8.384 -2.883 17.977 1.00 98.56 89 GLY A CA 1
ATOM 699 C C . GLY A 1 89 ? -8.545 -4.383 17.736 1.00 98.56 89 GLY A C 1
ATOM 700 O O . GLY A 1 89 ? -7.784 -4.980 16.966 1.00 98.56 89 GLY A O 1
ATOM 701 N N . ASN A 1 90 ? -9.540 -4.992 18.379 1.00 98.75 90 ASN A N 1
ATOM 702 C CA . ASN A 1 90 ? -9.901 -6.386 18.137 1.00 98.75 90 ASN A CA 1
ATOM 703 C C . ASN A 1 90 ? -11.426 -6.535 18.045 1.00 98.75 90 ASN A C 1
ATOM 705 O O . ASN A 1 90 ? -12.143 -6.137 18.966 1.00 98.75 90 ASN A O 1
ATOM 709 N N . ILE A 1 91 ? -11.914 -7.131 16.953 1.00 98.69 91 ILE A N 1
ATOM 710 C CA . ILE A 1 91 ? -13.354 -7.257 16.674 1.00 98.69 91 ILE A CA 1
ATOM 711 C C . ILE A 1 91 ? -14.105 -8.175 17.648 1.00 98.69 91 ILE A C 1
ATOM 713 O O . ILE A 1 91 ? -15.330 -8.180 17.670 1.00 98.69 91 ILE A O 1
ATOM 717 N N . ARG A 1 92 ? -13.387 -8.957 18.465 1.00 98.56 92 ARG A N 1
ATOM 718 C CA . ARG A 1 92 ? -13.979 -9.763 19.544 1.00 98.56 92 ARG A CA 1
ATOM 719 C C . ARG A 1 92 ? -14.418 -8.907 20.737 1.00 98.56 92 ARG A C 1
ATOM 721 O O . ARG A 1 92 ? -15.229 -9.369 21.528 1.00 98.56 92 ARG A O 1
ATOM 728 N N . ASN A 1 93 ? -13.893 -7.683 20.853 1.00 98.38 93 ASN A N 1
ATOM 729 C CA . ASN A 1 93 ? -14.123 -6.785 21.990 1.00 98.38 93 ASN A CA 1
ATOM 730 C C . ASN A 1 93 ? -14.842 -5.483 21.600 1.00 98.38 93 ASN A C 1
ATOM 732 O O . ASN A 1 93 ? -15.405 -4.819 22.464 1.00 98.38 93 ASN A O 1
ATOM 736 N N . GLN A 1 94 ? -14.768 -5.082 20.329 1.00 98.50 94 GLN A N 1
ATOM 737 C CA . GLN A 1 94 ? -15.310 -3.826 19.802 1.00 98.50 94 GLN A CA 1
ATOM 738 C C . GLN A 1 94 ? -15.911 -4.074 18.418 1.00 98.50 94 GLN A C 1
ATOM 740 O O . GLN A 1 94 ? -15.424 -4.916 17.665 1.00 98.50 94 GLN A O 1
ATOM 745 N N . THR A 1 95 ? -16.929 -3.313 18.031 1.00 98.75 95 THR A N 1
ATOM 746 C CA . THR A 1 95 ? -17.402 -3.313 16.644 1.00 98.75 95 THR A CA 1
ATOM 747 C C . THR A 1 95 ? -16.315 -2.771 15.714 1.00 98.75 95 THR A C 1
ATOM 749 O O . THR A 1 95 ? -15.509 -1.913 16.084 1.00 98.75 95 THR A O 1
ATOM 752 N N . PHE A 1 96 ? -16.315 -3.212 14.454 1.00 98.56 96 PHE A N 1
ATOM 753 C CA . PHE A 1 96 ? -15.378 -2.672 13.466 1.00 98.56 96 PHE A CA 1
ATOM 754 C C . PHE A 1 96 ? -15.503 -1.147 13.316 1.00 98.56 96 PHE A C 1
ATOM 756 O O . PHE A 1 96 ? -14.491 -0.468 13.168 1.00 98.56 96 PHE A O 1
ATOM 763 N N . ARG A 1 97 ? -16.723 -0.595 13.414 1.00 98.56 97 ARG A N 1
ATOM 764 C CA . ARG A 1 97 ? -16.959 0.856 13.360 1.00 98.56 97 ARG A CA 1
ATOM 765 C C . ARG A 1 97 ? -16.226 1.588 14.483 1.00 98.56 97 ARG A C 1
ATOM 767 O O . ARG A 1 97 ? -15.525 2.553 14.199 1.00 98.56 97 ARG A O 1
ATOM 774 N N . GLU A 1 98 ? -16.345 1.116 15.723 1.00 98.81 98 GLU A N 1
ATOM 775 C CA . GLU A 1 98 ? -15.652 1.716 16.873 1.00 98.81 98 GLU A CA 1
ATOM 776 C C . GLU A 1 98 ? -14.131 1.698 16.696 1.00 98.81 98 GLU A C 1
ATOM 778 O O . GLU A 1 98 ? -13.454 2.660 17.050 1.00 98.81 98 GLU A O 1
ATOM 783 N N . ILE A 1 99 ? -13.588 0.634 16.099 1.00 98.75 99 ILE A N 1
ATOM 784 C CA . ILE A 1 99 ? -12.155 0.523 15.808 1.00 98.75 99 ILE A CA 1
ATOM 785 C C . ILE A 1 99 ? -11.747 1.478 14.675 1.00 98.75 99 ILE A C 1
ATOM 787 O O . ILE A 1 99 ? -10.780 2.225 14.812 1.00 98.75 99 ILE A O 1
ATOM 791 N N . TRP A 1 100 ? -12.485 1.483 13.563 1.00 98.44 100 TRP A N 1
ATOM 792 C CA . TRP A 1 100 ? -12.224 2.298 12.369 1.00 98.44 100 TRP A CA 1
ATOM 793 C C . TRP A 1 100 ? -12.310 3.807 12.635 1.00 98.44 100 TRP A C 1
ATOM 795 O O . TRP A 1 100 ? -11.542 4.610 12.086 1.00 98.44 100 TRP A O 1
ATOM 805 N N . GLU A 1 101 ? -13.254 4.195 13.487 1.00 98.12 101 GLU A N 1
ATOM 806 C CA . GLU A 1 101 ? -13.429 5.553 13.992 1.00 98.12 101 GLU A CA 1
ATOM 807 C C . GLU A 1 101 ? -12.617 5.781 15.280 1.00 98.12 101 GLU A C 1
ATOM 809 O O . GLU A 1 101 ? -12.655 6.863 15.846 1.00 98.12 101 GLU A O 1
ATOM 814 N N . GLY A 1 102 ? -11.847 4.805 15.758 1.00 98.44 102 GLY A N 1
ATOM 815 C CA . GLY A 1 102 ? -11.103 4.890 17.009 1.00 98.44 102 GLY A CA 1
ATOM 816 C C . GLY A 1 102 ? -9.857 5.778 16.934 1.00 98.44 102 GLY A C 1
ATOM 817 O O . GLY A 1 102 ? -9.276 6.022 15.870 1.00 98.44 102 GLY A O 1
ATOM 818 N N . ALA A 1 103 ? -9.396 6.235 18.103 1.00 98.50 103 ALA A N 1
ATOM 819 C CA . ALA A 1 103 ? -8.167 7.021 18.226 1.00 98.50 103 ALA A CA 1
ATOM 820 C C . ALA A 1 103 ? -6.918 6.320 17.641 1.00 98.50 103 ALA A C 1
ATOM 822 O O . ALA A 1 103 ? -6.163 6.998 16.940 1.00 98.50 103 ALA A O 1
ATOM 823 N N . PRO A 1 104 ? -6.700 4.995 17.820 1.00 98.19 104 PRO A N 1
ATOM 824 C CA . PRO A 1 104 ? -5.562 4.308 17.203 1.00 98.19 104 PRO A CA 1
ATOM 825 C C . PRO A 1 104 ? -5.556 4.413 15.672 1.00 98.19 104 PRO A C 1
ATOM 827 O O . PRO A 1 104 ? -4.534 4.755 15.077 1.00 98.19 104 PRO A O 1
ATOM 830 N N . TYR A 1 105 ? -6.708 4.196 15.029 1.00 98.31 105 TYR A N 1
ATOM 831 C CA . TYR A 1 105 ? -6.840 4.245 13.570 1.00 98.31 105 TYR A CA 1
ATOM 832 C C . TYR A 1 105 ? -6.629 5.663 13.028 1.00 98.31 105 TYR A C 1
ATOM 834 O O . TYR A 1 105 ? -5.861 5.872 12.083 1.00 98.31 105 TYR A O 1
ATOM 842 N N . ARG A 1 106 ? -7.246 6.667 13.671 1.00 97.81 106 ARG A N 1
ATOM 843 C CA . ARG A 1 106 ? -7.023 8.091 13.355 1.00 97.81 106 ARG A CA 1
ATOM 844 C C . ARG A 1 106 ? -5.553 8.483 13.516 1.00 97.81 106 ARG A C 1
ATOM 846 O O . ARG A 1 106 ? -5.009 9.172 12.657 1.00 97.81 106 ARG A O 1
ATOM 853 N N . GLY A 1 107 ? -4.887 7.989 14.559 1.00 97.44 107 GLY A N 1
ATOM 854 C CA . GLY A 1 107 ? -3.464 8.229 14.794 1.00 97.44 107 GLY A CA 1
ATOM 855 C C . GLY A 1 107 ? -2.560 7.699 13.678 1.00 97.44 107 GLY A C 1
ATOM 856 O O . GLY A 1 107 ? -1.528 8.303 13.390 1.00 97.44 107 GLY A O 1
ATOM 857 N N . VAL A 1 108 ? -2.941 6.603 13.013 1.00 96.81 108 VAL A N 1
ATOM 858 C CA . VAL A 1 108 ? -2.216 6.109 11.833 1.00 96.81 108 VAL A CA 1
ATOM 859 C C . VAL A 1 108 ? -2.481 6.980 10.606 1.00 96.81 108 VAL A C 1
ATOM 861 O O . VAL A 1 108 ? -1.533 7.318 9.901 1.00 96.81 108 VAL A O 1
ATOM 864 N N . ARG A 1 109 ? -3.729 7.402 10.372 1.00 96.44 109 ARG A N 1
ATOM 865 C CA . ARG A 1 109 ? -4.102 8.292 9.253 1.00 96.44 109 ARG A CA 1
ATOM 866 C C . ARG A 1 109 ? -3.303 9.596 9.248 1.00 96.44 109 ARG A C 1
ATOM 868 O O . ARG A 1 109 ? -2.775 9.988 8.212 1.00 96.44 109 ARG A O 1
ATOM 875 N N . LEU A 1 110 ? -3.117 10.211 10.416 1.00 95.62 110 LEU A N 1
ATOM 876 C CA . LEU A 1 110 ? -2.311 11.432 10.569 1.00 95.62 110 LEU A CA 1
ATOM 877 C C . LEU A 1 110 ? -0.830 11.249 10.198 1.00 95.62 110 LEU A C 1
ATOM 879 O O . LEU A 1 110 ? -0.125 12.223 9.961 1.00 95.62 110 LEU A O 1
ATOM 883 N N . LYS A 1 111 ? -0.347 10.006 10.127 1.00 95.06 111 LYS A N 1
ATOM 884 C CA . LYS A 1 111 ? 1.035 9.669 9.774 1.00 95.06 111 LYS A CA 1
ATOM 885 C C . LYS A 1 111 ? 1.203 9.324 8.298 1.00 95.06 111 LYS A C 1
ATOM 887 O O . LYS A 1 111 ? 2.260 8.813 7.948 1.00 95.06 111 LYS A O 1
ATOM 892 N N . MET A 1 112 ? 0.182 9.496 7.455 1.00 94.19 112 MET A N 1
ATOM 893 C CA . MET A 1 112 ? 0.216 9.030 6.066 1.00 94.19 112 MET A CA 1
ATOM 894 C C . MET A 1 112 ? 0.665 10.067 5.044 1.00 94.19 112 MET A C 1
ATOM 896 O O . MET A 1 112 ? 0.783 9.692 3.887 1.00 94.19 112 MET A O 1
ATOM 900 N N . HIS A 1 113 ? 0.955 11.313 5.429 1.00 90.38 113 HIS A N 1
ATOM 901 C CA . HIS A 1 113 ? 1.327 12.377 4.491 1.00 90.38 113 HIS A CA 1
ATOM 902 C C . HIS A 1 113 ? 2.665 13.063 4.856 1.00 90.38 113 HIS A C 1
ATOM 904 O O . HIS A 1 113 ? 2.654 14.085 5.542 1.00 90.38 113 HIS A O 1
ATOM 910 N N . PRO A 1 114 ? 3.824 12.570 4.372 1.00 90.12 114 PRO A N 1
ATOM 911 C CA . PRO A 1 114 ? 4.035 11.271 3.726 1.00 90.12 114 PRO A CA 1
ATOM 912 C C . PRO A 1 114 ? 3.958 10.119 4.747 1.00 90.12 114 PRO A C 1
ATOM 914 O O . PRO A 1 114 ? 3.997 10.360 5.958 1.00 90.12 114 PRO A O 1
ATOM 917 N N . PRO A 1 115 ? 3.854 8.851 4.310 1.00 92.06 115 PRO A N 1
ATOM 918 C CA . PRO A 1 115 ? 3.744 7.722 5.226 1.00 92.06 115 PRO A CA 1
ATOM 919 C C . PRO A 1 115 ? 4.975 7.559 6.130 1.00 92.06 115 PRO A C 1
ATOM 921 O O . PRO A 1 115 ? 6.069 7.195 5.702 1.00 92.06 115 PRO A O 1
ATOM 924 N N . ALA A 1 116 ? 4.782 7.758 7.434 1.00 92.38 116 ALA A N 1
ATOM 925 C CA . ALA A 1 116 ? 5.829 7.652 8.448 1.00 92.38 116 ALA A CA 1
ATOM 926 C C . ALA A 1 116 ? 6.026 6.221 8.981 1.00 92.38 116 ALA A C 1
ATOM 928 O O . ALA A 1 116 ? 7.035 5.930 9.630 1.00 92.38 116 ALA A O 1
ATOM 929 N N . LEU A 1 117 ? 5.102 5.298 8.696 1.00 92.62 117 LEU A N 1
ATOM 930 C CA . LEU A 1 117 ? 5.275 3.890 9.048 1.00 92.62 117 LEU A CA 1
ATOM 931 C C . LEU A 1 117 ? 6.301 3.233 8.116 1.00 92.62 117 LEU A C 1
ATOM 933 O O . LEU A 1 117 ? 6.1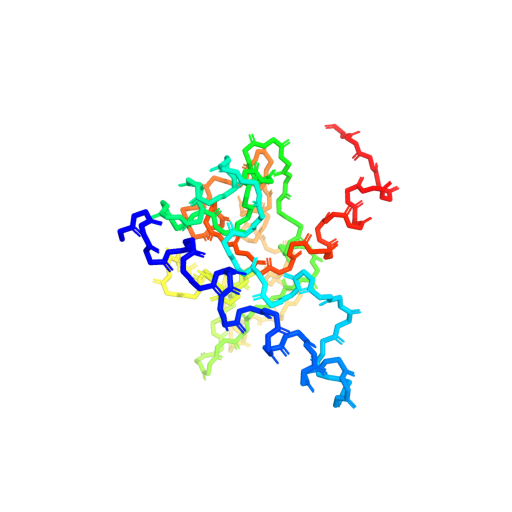90 3.303 6.893 1.00 92.62 117 LEU A O 1
ATOM 937 N N . ALA A 1 118 ? 7.290 2.548 8.698 1.00 90.31 118 ALA A N 1
ATOM 938 C CA . ALA A 1 118 ? 8.367 1.905 7.941 1.00 90.31 118 ALA A CA 1
ATOM 939 C C . ALA A 1 118 ? 7.857 0.852 6.943 1.00 90.31 118 ALA A C 1
ATOM 941 O O . ALA A 1 118 ? 8.444 0.690 5.873 1.00 90.31 118 ALA A O 1
ATOM 942 N N . ALA A 1 119 ? 6.761 0.166 7.283 1.00 89.69 119 ALA A N 1
ATOM 943 C CA . ALA A 1 119 ? 6.098 -0.785 6.398 1.00 89.69 119 ALA A CA 1
ATOM 944 C C . ALA A 1 119 ? 5.516 -0.113 5.145 1.00 89.69 119 ALA A C 1
ATOM 946 O O . ALA A 1 119 ? 5.587 -0.689 4.068 1.00 89.69 119 ALA A O 1
ATOM 947 N N . CYS A 1 120 ? 5.000 1.111 5.274 1.00 90.56 120 CYS A N 1
ATOM 948 C CA . CYS A 1 120 ? 4.332 1.831 4.192 1.00 90.56 120 CYS A CA 1
ATOM 949 C C . CYS A 1 120 ? 5.325 2.499 3.228 1.00 90.5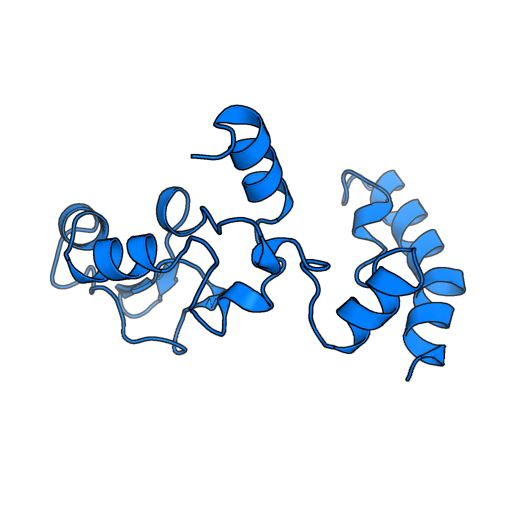6 120 CYS A C 1
ATOM 951 O O . CYS A 1 120 ? 5.087 2.511 2.029 1.00 90.56 120 CYS A O 1
ATOM 953 N N . ARG A 1 121 ? 6.480 2.991 3.707 1.00 86.25 121 ARG A N 1
ATOM 954 C CA . ARG A 1 121 ? 7.484 3.674 2.852 1.00 86.25 121 ARG A CA 1
ATOM 955 C C . ARG A 1 121 ? 8.094 2.813 1.741 1.00 86.25 121 ARG A C 1
ATOM 957 O O . ARG A 1 121 ? 8.705 3.348 0.821 1.00 86.25 121 ARG A O 1
ATOM 964 N N . ARG A 1 122 ? 8.014 1.490 1.872 1.00 84.56 122 ARG A N 1
ATOM 965 C CA . ARG A 1 122 ? 8.569 0.510 0.920 1.00 84.56 122 ARG A CA 1
ATOM 966 C C . ARG A 1 122 ? 7.502 -0.403 0.321 1.00 84.56 122 ARG A C 1
ATOM 968 O O . ARG A 1 122 ? 7.841 -1.339 -0.387 1.00 84.56 122 ARG A O 1
ATOM 975 N N . CYS A 1 123 ? 6.246 -0.147 0.659 1.00 89.12 123 CYS A N 1
ATOM 976 C CA . CYS A 1 123 ? 5.098 -0.874 0.156 1.00 89.12 123 CYS A CA 1
ATOM 977 C C . CYS A 1 123 ? 4.861 -0.489 -1.301 1.00 89.12 123 CYS A C 1
ATOM 979 O O . CYS A 1 123 ? 4.950 0.686 -1.620 1.00 89.12 123 CYS A O 1
ATOM 981 N N . ASP A 1 124 ? 4.542 -1.440 -2.155 1.00 90.38 124 ASP A N 1
ATOM 982 C CA . ASP A 1 124 ? 4.022 -1.251 -3.511 1.00 90.38 124 ASP A CA 1
ATOM 983 C C . ASP A 1 124 ? 2.550 -1.672 -3.630 1.00 90.38 124 ASP A C 1
ATOM 985 O O . ASP A 1 124 ? 1.901 -1.355 -4.626 1.00 90.38 124 ASP 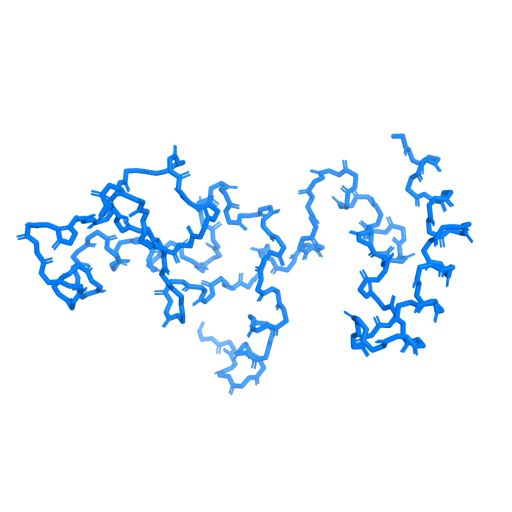A O 1
ATOM 989 N N . ASP A 1 125 ? 1.976 -2.263 -2.575 1.00 90.75 125 ASP A N 1
ATOM 990 C CA . ASP A 1 125 ? 0.538 -2.510 -2.529 1.00 90.75 125 ASP A CA 1
ATOM 991 C C . ASP A 1 125 ? -0.252 -1.205 -2.684 1.00 90.75 125 ASP A C 1
ATOM 993 O O . ASP A 1 125 ? 0.048 -0.159 -2.088 1.00 90.75 125 ASP A O 1
ATOM 997 N N . PHE A 1 126 ? -1.317 -1.316 -3.470 1.00 92.00 126 PHE A N 1
ATOM 998 C CA . PHE A 1 126 ? -2.287 -0.269 -3.759 1.00 92.00 126 PHE A CA 1
ATOM 999 C C . PHE A 1 126 ? -1.733 0.969 -4.487 1.00 92.00 126 PHE A C 1
ATOM 1001 O O . PHE A 1 126 ? -2.388 2.012 -4.458 1.00 92.00 126 PHE A O 1
ATOM 1008 N N . ILE A 1 127 ? -0.536 0.927 -5.089 1.00 91.56 127 ILE A N 1
ATOM 1009 C CA . ILE A 1 127 ? 0.078 2.098 -5.750 1.00 91.56 127 ILE A CA 1
ATOM 1010 C C . ILE A 1 127 ? -0.880 2.752 -6.754 1.00 91.56 127 ILE A C 1
ATOM 1012 O O . ILE A 1 127 ? -1.054 3.969 -6.708 1.00 91.56 127 ILE A O 1
ATOM 1016 N N . ASP A 1 128 ? -1.543 1.974 -7.607 1.00 91.12 128 ASP A N 1
ATOM 1017 C CA . ASP A 1 128 ? -2.401 2.541 -8.651 1.00 91.12 128 ASP A CA 1
ATOM 1018 C C . ASP A 1 128 ? -3.696 3.121 -8.088 1.00 91.12 128 ASP A C 1
ATOM 1020 O O . ASP A 1 128 ? -4.100 4.217 -8.466 1.00 91.12 128 ASP A O 1
ATOM 1024 N N . GLN A 1 129 ? -4.295 2.482 -7.081 1.00 93.25 129 GLN A N 1
ATOM 1025 C CA . GLN A 1 129 ? -5.416 3.064 -6.342 1.00 93.25 129 GLN A CA 1
ATOM 1026 C C . GLN A 1 129 ? -4.999 4.374 -5.659 1.00 93.25 129 GLN A C 1
ATOM 1028 O O . GLN A 1 129 ? -5.756 5.342 -5.667 1.00 93.25 129 GLN A O 1
ATOM 1033 N N . ASN A 1 130 ? -3.792 4.430 -5.085 1.00 94.44 130 ASN A N 1
ATOM 1034 C CA . ASN A 1 130 ? -3.266 5.642 -4.464 1.00 94.44 130 ASN A CA 1
ATOM 1035 C C . ASN A 1 130 ? -3.046 6.766 -5.485 1.00 94.44 130 ASN A C 1
ATOM 1037 O O . ASN A 1 130 ? -3.401 7.906 -5.181 1.00 94.44 130 ASN A O 1
ATOM 1041 N N . LYS A 1 131 ? -2.495 6.457 -6.668 1.00 93.38 131 LYS A N 1
ATOM 1042 C CA . LYS A 1 131 ? -2.343 7.410 -7.781 1.00 93.38 131 LYS A CA 1
ATOM 1043 C C . LYS A 1 131 ? -3.705 7.942 -8.224 1.00 93.38 131 LYS A C 1
ATOM 1045 O O . LYS A 1 131 ? -3.894 9.151 -8.239 1.00 93.38 131 LYS A O 1
ATOM 1050 N N . ASN A 1 132 ? -4.670 7.054 -8.461 1.00 94.44 132 ASN A N 1
ATOM 1051 C CA . ASN A 1 132 ? -6.017 7.427 -8.897 1.00 94.44 132 ASN A CA 1
ATOM 1052 C C . ASN A 1 132 ? -6.716 8.343 -7.881 1.00 94.44 132 ASN A C 1
ATOM 1054 O O . ASN A 1 132 ? -7.329 9.343 -8.256 1.00 94.44 132 ASN A O 1
ATOM 1058 N N . ILE A 1 133 ? -6.605 8.041 -6.581 1.00 94.94 133 ILE A N 1
ATOM 1059 C CA . ILE A 1 133 ? -7.150 8.906 -5.525 1.00 94.94 133 ILE A CA 1
ATOM 1060 C C . ILE A 1 133 ? -6.443 10.264 -5.535 1.00 94.94 133 ILE A C 1
ATOM 1062 O O . ILE A 1 133 ? -7.128 11.283 -5.528 1.00 94.94 133 ILE A O 1
ATOM 1066 N N . TRP A 1 134 ? -5.106 10.292 -5.589 1.00 94.25 134 TRP A N 1
ATOM 1067 C CA . TRP A 1 134 ? -4.323 11.534 -5.639 1.00 94.25 134 TRP A CA 1
ATOM 1068 C C . TRP A 1 134 ? -4.701 12.412 -6.839 1.00 94.25 134 TRP A C 1
ATOM 1070 O O . TRP A 1 134 ? -4.870 13.618 -6.687 1.00 94.25 134 TRP A O 1
ATOM 1080 N N . GLU A 1 135 ? -4.869 11.818 -8.018 1.00 94.62 135 GLU A N 1
ATOM 1081 C CA . GLU A 1 135 ? -5.306 12.514 -9.234 1.00 94.62 135 GLU A CA 1
ATOM 1082 C C . GLU A 1 135 ? -6.736 13.051 -9.114 1.00 94.62 135 GLU A C 1
ATOM 1084 O O . GLU A 1 135 ? -7.032 14.127 -9.626 1.00 94.62 135 GLU A O 1
ATOM 1089 N N . THR A 1 136 ? -7.606 12.338 -8.394 1.00 94.81 136 THR A N 1
ATOM 1090 C CA . THR A 1 136 ? -9.006 12.733 -8.192 1.00 94.81 136 THR A CA 1
ATOM 1091 C C . THR A 1 136 ? -9.152 13.873 -7.185 1.00 94.81 136 THR A C 1
ATOM 1093 O O . THR A 1 136 ? -9.930 14.796 -7.416 1.00 94.81 136 THR A O 1
ATOM 1096 N N . ILE A 1 137 ? -8.453 13.805 -6.047 1.00 92.31 137 ILE A N 1
ATOM 1097 C CA . ILE A 1 137 ? -8.652 14.754 -4.936 1.00 92.31 137 ILE A CA 1
ATOM 1098 C C . ILE A 1 137 ? -7.621 15.887 -4.911 1.00 92.31 137 ILE A C 1
ATOM 1100 O O . ILE A 1 137 ? -7.845 16.893 -4.243 1.00 92.31 137 ILE A O 1
ATOM 1104 N N . GLY A 1 138 ? -6.518 15.741 -5.647 1.00 84.00 138 GLY A N 1
ATOM 1105 C CA . GLY A 1 138 ? -5.438 16.716 -5.721 1.00 84.00 138 GLY A CA 1
ATOM 1106 C C . GLY A 1 138 ? -4.568 16.805 -4.458 1.00 84.00 138 GLY A C 1
ATOM 1107 O O . GLY A 1 138 ? -4.834 16.149 -3.445 1.00 84.00 138 GLY A O 1
ATOM 1108 N N . PRO A 1 139 ? -3.492 17.614 -4.516 1.00 80.81 139 PRO A N 1
ATOM 1109 C CA . PRO A 1 139 ? -2.732 17.984 -3.329 1.00 80.81 139 PRO A CA 1
ATOM 1110 C C . PRO A 1 139 ? -3.601 18.816 -2.382 1.00 80.81 139 PRO A C 1
ATOM 1112 O O . PRO A 1 139 ? -4.333 19.701 -2.830 1.00 80.81 139 PRO A O 1
ATOM 1115 N N . TYR A 1 140 ? -3.477 18.557 -1.083 1.00 69.88 140 TYR A N 1
ATOM 1116 C CA . TYR A 1 140 ? -4.109 19.325 -0.011 1.00 69.88 140 TYR A CA 1
ATOM 1117 C C . TYR A 1 140 ? -3.073 19.829 0.992 1.00 69.88 140 TYR A C 1
ATOM 1119 O O . TYR A 1 140 ? -2.026 19.159 1.154 1.00 69.88 140 TYR A O 1
#

Sequence (140 aa):
SPYACSLFNQEIAPKIAERALALGLIVSDEDAFPFGRSESEIRLGRAGKYALGYYDKRPCYAPWTHSLIDFNGNVYVCCMTRERIPPLGNIRNQTFREIWEGAPYRGVRLKMHPPALAACRRCDDFIDQNKNIWETIGPY

Secondary structure (DSSP, 8-state):
-HHHHHHHHHHTHHHHHHHHHHTT--SSGGGG-TT-SSHHHHHHHHTT-TTTTGGGTS---HHHH--EE-TT-EEESSGGGTTTS--SEETTTS-HHHHHTSHHHHHHHTTBTTB-STTTTT--TTHHHHHHHHHHH---